Protein AF-A0A821JTP8-F1 (afdb_monomer)

Foldseek 3Di:
DDDPVRLVVLVVCLVPPDPPDDPVCSVVSNVVSVVVNVVVVCCVVDPDDDQDLPDDDDDDPPQDPVNVVNNVVSPVPHPDDDDDPPPVPPPDDDD

Organism: NCBI:txid392032

Sequence (95 aa):
MLSETEYYTALQNVYNIPSHIQVQHRHNYAKLLKKQIKEYEYNLKYDNFQPLPYIPYFVNKATTEPTLQQLIQAATSSSEFIMDTESINIYKRKN

Radius of gyration: 19.46 Å; Cα contacts (8 Å, |Δi|>4): 39; chains: 1; bounding box: 41×44×46 Å

Mean predicted aligned error: 14.44 Å

Solvent-accessible surface area (backbone atoms only — not comparable to full-atom values): 6174 Å² total; per-residue (Å²): 131,75,52,72,69,53,42,58,51,40,56,50,37,54,81,52,62,62,82,89,52,56,76,89,50,44,63,61,50,40,53,51,39,54,50,53,49,51,53,47,54,46,58,74,74,36,78,76,90,71,88,54,62,85,58,87,79,84,84,52,97,82,62,45,72,71,56,51,53,52,49,52,52,39,46,74,73,31,96,63,73,80,83,75,83,73,73,85,48,91,85,71,81,81,134

Structure (mmCIF, N/CA/C/O backbone):
data_AF-A0A821JTP8-F1
#
_entry.id   AF-A0A821JTP8-F1
#
loop_
_atom_site.group_PDB
_atom_site.id
_atom_site.type_symbol
_atom_site.label_atom_id
_atom_site.label_alt_id
_atom_site.label_comp_id
_atom_site.label_asym_id
_atom_site.label_entity_id
_atom_site.label_seq_id
_atom_site.pdbx_PDB_ins_code
_atom_site.Cartn_x
_atom_site.Cartn_y
_atom_site.Cartn_z
_atom_site.occupancy
_atom_site.B_iso_or_equiv
_atom_site.auth_seq_id
_atom_site.auth_comp_id
_atom_site.auth_asym_id
_atom_site.auth_atom_id
_atom_site.pdbx_PDB_model_num
ATOM 1 N N . MET A 1 1 ? 6.859 6.828 0.323 1.00 68.62 1 MET A N 1
ATOM 2 C CA . MET A 1 1 ? 6.034 7.035 -0.887 1.00 68.62 1 MET A CA 1
ATOM 3 C C . MET A 1 1 ? 6.863 7.787 -1.906 1.00 68.62 1 MET A C 1
ATOM 5 O O . MET A 1 1 ? 7.736 8.530 -1.480 1.00 68.62 1 MET A O 1
ATOM 9 N N . LEU A 1 2 ? 6.609 7.579 -3.201 1.00 78.50 2 LEU A N 1
ATOM 10 C CA . LEU A 1 2 ? 7.221 8.403 -4.247 1.00 78.50 2 LEU A CA 1
ATOM 11 C C . LEU A 1 2 ? 6.749 9.857 -4.103 1.00 78.50 2 LEU A C 1
ATOM 13 O O . LEU A 1 2 ? 5.588 10.102 -3.776 1.00 78.50 2 LEU A O 1
ATOM 17 N N . SER A 1 3 ? 7.639 10.801 -4.366 1.00 85.56 3 SER A N 1
ATOM 18 C CA . SER A 1 3 ? 7.305 12.173 -4.741 1.00 85.56 3 SER A CA 1
ATOM 19 C C . SER A 1 3 ? 6.800 12.227 -6.188 1.00 85.56 3 SER A C 1
ATOM 21 O O . SER A 1 3 ? 6.971 11.284 -6.962 1.00 85.56 3 SER A O 1
ATOM 23 N N . GLU A 1 4 ? 6.190 13.344 -6.577 1.00 83.00 4 GLU A N 1
ATOM 24 C CA . GLU A 1 4 ? 5.668 13.539 -7.935 1.00 83.00 4 GLU A CA 1
ATOM 25 C C . GLU A 1 4 ? 6.767 13.412 -9.011 1.00 83.00 4 GLU A C 1
ATOM 27 O O . GLU A 1 4 ? 6.597 12.714 -10.011 1.00 83.00 4 GLU A O 1
ATOM 32 N N . THR A 1 5 ? 7.950 13.984 -8.771 1.00 89.00 5 THR A N 1
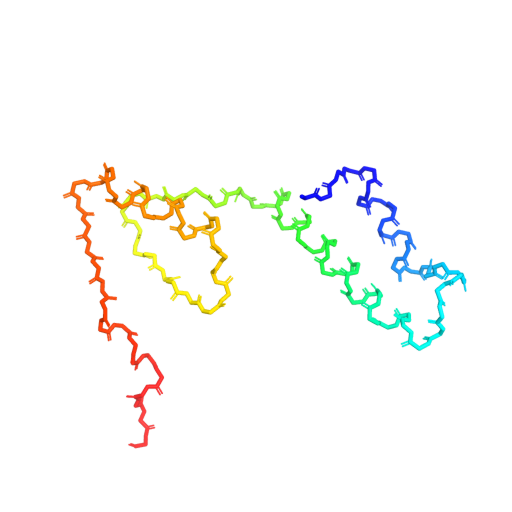ATOM 33 C CA . THR A 1 5 ? 9.107 13.857 -9.674 1.00 89.00 5 THR A CA 1
ATOM 34 C C . THR A 1 5 ? 9.585 12.406 -9.797 1.00 89.00 5 THR A C 1
ATOM 36 O O . THR A 1 5 ? 9.909 11.936 -10.893 1.00 89.00 5 THR A O 1
ATOM 39 N N . GLU A 1 6 ? 9.606 11.665 -8.685 1.00 86.19 6 GLU A N 1
ATOM 40 C CA . GLU A 1 6 ? 9.984 10.247 -8.675 1.00 86.19 6 GLU A CA 1
ATOM 41 C C . GLU A 1 6 ? 8.948 9.374 -9.395 1.00 86.19 6 GLU A C 1
ATOM 43 O O . GLU A 1 6 ? 9.325 8.411 -10.062 1.00 86.19 6 GLU A O 1
ATOM 48 N N . TYR A 1 7 ? 7.662 9.732 -9.335 1.00 88.88 7 TYR A N 1
ATOM 49 C CA . TYR A 1 7 ? 6.594 9.067 -10.079 1.00 88.88 7 TYR A CA 1
ATOM 50 C C . TYR A 1 7 ? 6.774 9.199 -11.596 1.00 88.88 7 TYR A C 1
ATOM 52 O O . TYR A 1 7 ? 6.790 8.186 -12.300 1.00 88.88 7 TYR A O 1
ATOM 60 N N . TYR A 1 8 ? 6.988 10.413 -12.110 1.00 88.00 8 TYR A N 1
ATOM 61 C CA . TYR A 1 8 ? 7.211 10.611 -13.548 1.00 88.00 8 TYR A CA 1
ATOM 62 C C . TYR A 1 8 ? 8.499 9.939 -14.035 1.00 88.00 8 TYR A C 1
ATOM 64 O O . TYR A 1 8 ? 8.531 9.358 -15.123 1.00 88.00 8 TYR A O 1
ATOM 72 N N . THR A 1 9 ? 9.539 9.937 -13.201 1.00 87.25 9 THR A N 1
ATOM 73 C CA . THR A 1 9 ? 10.789 9.220 -13.483 1.00 87.25 9 THR A CA 1
ATOM 74 C C . THR A 1 9 ? 10.563 7.705 -13.534 1.00 87.25 9 THR A C 1
ATOM 76 O O . THR A 1 9 ? 11.033 7.028 -14.450 1.00 87.25 9 THR A O 1
ATOM 79 N N . ALA A 1 10 ? 9.798 7.152 -12.588 1.00 85.69 10 ALA A N 1
ATOM 80 C CA . ALA A 1 10 ? 9.434 5.738 -12.575 1.00 85.69 10 ALA A CA 1
ATOM 81 C C . ALA A 1 10 ? 8.592 5.354 -13.801 1.00 85.69 10 ALA A C 1
ATOM 83 O O . ALA A 1 10 ? 8.870 4.327 -14.419 1.00 85.69 10 ALA A O 1
ATOM 84 N N . LEU A 1 11 ? 7.621 6.186 -14.196 1.00 86.50 11 LEU A N 1
ATOM 85 C CA . LEU A 1 11 ? 6.827 5.996 -15.415 1.00 86.50 11 LEU A CA 1
ATOM 86 C C . LEU A 1 11 ? 7.717 5.895 -16.654 1.00 86.50 11 LEU A C 1
ATOM 88 O O . LEU A 1 11 ? 7.592 4.936 -17.414 1.00 86.50 11 LEU A O 1
ATOM 92 N N . GLN A 1 12 ? 8.649 6.835 -16.838 1.00 87.31 12 GLN A N 1
ATOM 93 C CA . GLN A 1 12 ? 9.591 6.793 -17.960 1.00 87.31 12 GLN A CA 1
ATOM 94 C C . GLN A 1 12 ? 10.439 5.513 -17.943 1.00 87.31 12 GLN A C 1
ATOM 96 O O . GLN A 1 12 ? 10.563 4.839 -18.967 1.00 87.31 12 GLN A O 1
ATOM 101 N N . ASN A 1 13 ? 10.955 5.130 -16.774 1.00 86.88 13 ASN A N 1
ATOM 102 C CA . ASN A 1 13 ? 11.826 3.964 -16.618 1.00 86.88 13 ASN A CA 1
ATOM 103 C C . ASN A 1 13 ? 11.097 2.615 -16.759 1.00 86.88 13 ASN A C 1
ATOM 105 O O . ASN A 1 13 ? 11.736 1.608 -17.063 1.00 86.88 13 ASN A O 1
ATOM 109 N N . VAL A 1 14 ? 9.773 2.558 -16.560 1.00 85.38 14 VAL A N 1
ATOM 110 C CA . VAL A 1 14 ? 8.985 1.336 -16.814 1.00 85.38 14 VAL A CA 1
ATOM 111 C C . VAL A 1 14 ? 8.912 1.014 -18.299 1.00 85.38 14 VAL A C 1
ATOM 113 O O . VAL A 1 14 ? 8.987 -0.160 -18.665 1.00 85.38 14 VAL A O 1
ATOM 116 N N . TYR A 1 15 ? 8.758 2.035 -19.142 1.00 76.25 15 TYR A N 1
ATOM 117 C CA . TYR A 1 15 ? 8.708 1.861 -20.593 1.00 76.25 15 TYR A CA 1
ATOM 118 C C . TYR A 1 15 ? 10.110 1.797 -21.206 1.00 76.25 15 TYR A C 1
ATOM 120 O O . TYR A 1 15 ? 10.314 1.061 -22.167 1.00 76.25 15 TYR A O 1
ATOM 128 N N . ASN A 1 16 ? 11.084 2.483 -20.598 1.00 83.81 16 ASN A N 1
ATOM 129 C CA . ASN A 1 16 ? 12.474 2.534 -21.040 1.00 83.81 16 ASN A CA 1
ATOM 130 C C . ASN A 1 16 ? 13.425 2.179 -19.891 1.00 83.81 16 ASN A C 1
ATOM 132 O O . ASN A 1 16 ? 14.030 3.053 -19.272 1.00 83.81 16 ASN A O 1
ATOM 136 N N . ILE A 1 17 ? 13.561 0.881 -19.601 1.00 78.94 17 ILE A N 1
ATOM 137 C CA . ILE A 1 17 ? 14.437 0.411 -18.520 1.00 78.94 17 ILE A CA 1
ATOM 138 C C . ILE A 1 17 ? 15.882 0.837 -18.815 1.00 78.94 17 ILE A C 1
ATOM 140 O O . ILE A 1 17 ? 16.401 0.492 -19.884 1.00 78.94 17 ILE A O 1
ATOM 144 N N . PRO A 1 18 ? 16.561 1.519 -17.876 1.00 80.75 18 PRO A N 1
ATOM 145 C CA . PRO A 1 18 ? 17.925 1.973 -18.084 1.00 80.75 18 PRO A CA 1
ATOM 146 C C . PRO A 1 18 ? 18.880 0.848 -18.501 1.00 80.75 18 PRO A C 1
ATOM 148 O O . PRO A 1 18 ? 18.898 -0.243 -17.923 1.00 80.75 18 PRO A O 1
ATOM 151 N N . SER A 1 19 ? 19.717 1.125 -19.501 1.00 78.31 19 SER A N 1
ATOM 152 C CA . SER A 1 19 ? 20.612 0.138 -20.120 1.00 78.31 19 SER A CA 1
ATOM 153 C C . SER A 1 19 ? 21.665 -0.430 -19.165 1.00 78.31 19 SER A C 1
ATOM 155 O O . SER A 1 19 ? 22.081 -1.575 -19.349 1.00 78.31 19 SER A O 1
ATOM 157 N N . HIS A 1 20 ? 22.036 0.328 -18.127 1.00 81.69 20 HIS A N 1
ATOM 158 C CA . HIS A 1 20 ? 22.982 -0.076 -17.083 1.00 81.69 20 HIS A CA 1
ATOM 159 C C . HIS A 1 20 ? 22.466 -1.223 -16.198 1.00 81.69 20 HIS A C 1
ATOM 161 O O . HIS A 1 20 ? 23.250 -1.867 -15.503 1.00 81.69 20 HIS A O 1
ATOM 167 N N . ILE A 1 21 ? 21.161 -1.515 -16.225 1.00 79.69 21 ILE A N 1
ATOM 168 C CA . ILE A 1 21 ? 20.591 -2.659 -15.516 1.00 79.69 21 ILE A CA 1
ATOM 169 C C . ILE A 1 21 ? 20.858 -3.926 -16.328 1.00 79.69 21 ILE A C 1
ATOM 171 O O . ILE A 1 21 ? 20.443 -4.048 -17.489 1.00 79.69 21 ILE A O 1
ATOM 175 N N . GLN A 1 22 ? 21.516 -4.895 -15.687 1.00 82.88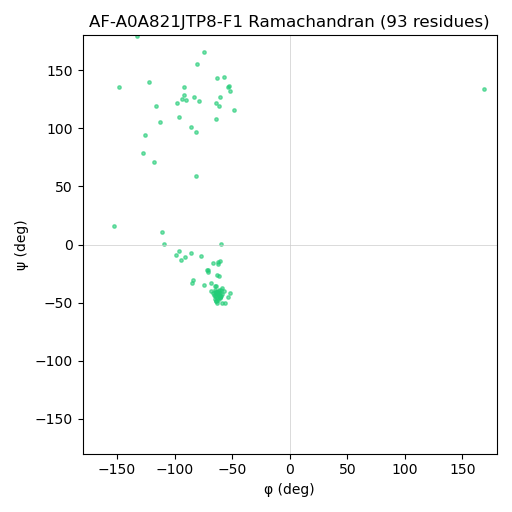 22 GLN A N 1
ATOM 176 C CA . GLN A 1 22 ? 21.789 -6.208 -16.269 1.00 82.88 22 GLN A CA 1
ATOM 177 C C . GLN A 1 22 ? 20.499 -6.854 -16.785 1.00 82.88 22 GLN A C 1
ATOM 179 O O . GLN A 1 22 ? 19.476 -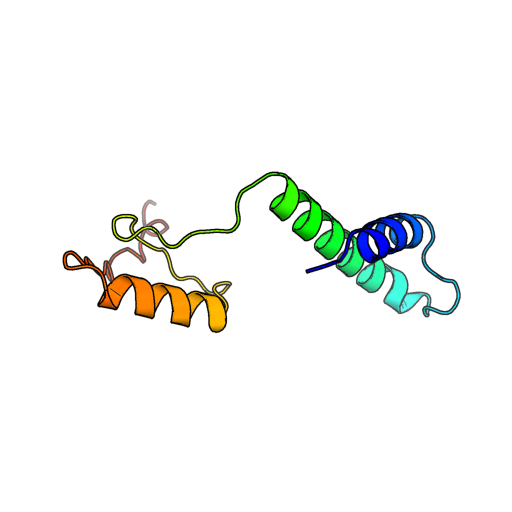6.853 -16.097 1.00 82.88 22 GLN A O 1
ATOM 184 N N . VAL A 1 23 ? 20.562 -7.451 -17.978 1.00 74.31 23 VAL A N 1
ATOM 185 C CA . VAL A 1 23 ? 19.397 -7.989 -18.705 1.00 74.31 23 VAL A CA 1
ATOM 186 C C . VAL A 1 23 ? 18.559 -8.937 -17.840 1.00 74.31 23 VAL A C 1
ATOM 188 O O . VAL A 1 23 ? 17.337 -8.812 -17.804 1.00 74.31 23 VAL A O 1
ATOM 191 N N . GLN A 1 24 ? 19.215 -9.799 -17.059 1.00 77.12 24 GLN A N 1
ATOM 192 C CA . GLN A 1 24 ? 18.577 -10.752 -16.142 1.00 77.12 24 GLN A CA 1
ATOM 193 C C . GLN A 1 24 ? 17.733 -10.104 -15.028 1.00 77.12 24 GLN A C 1
ATOM 195 O O . GLN A 1 24 ? 16.768 -10.696 -14.553 1.00 77.12 24 GLN A O 1
ATOM 200 N N . HIS A 1 25 ? 18.050 -8.871 -14.623 1.00 80.19 25 HIS A N 1
ATOM 201 C CA . HIS A 1 25 ? 17.353 -8.164 -13.545 1.00 80.19 25 HIS A CA 1
ATOM 202 C C . HIS A 1 25 ? 16.297 -7.174 -14.049 1.00 80.19 25 HIS A C 1
ATOM 204 O O . HIS A 1 25 ? 15.496 -6.682 -13.253 1.00 80.19 25 HIS A O 1
ATOM 210 N N . ARG A 1 26 ? 16.233 -6.916 -15.363 1.00 81.94 26 ARG A N 1
ATOM 211 C CA . ARG A 1 26 ? 15.302 -5.939 -15.954 1.00 81.94 26 ARG A CA 1
ATOM 212 C C . ARG A 1 26 ? 13.841 -6.273 -15.672 1.00 81.94 26 ARG A C 1
ATOM 214 O O . ARG A 1 26 ? 13.066 -5.379 -15.353 1.00 81.94 26 ARG A O 1
ATOM 221 N N . HIS A 1 27 ? 13.468 -7.553 -15.719 1.00 81.75 27 HIS A N 1
ATOM 222 C CA . HIS A 1 27 ? 12.097 -7.973 -15.420 1.00 81.75 27 HIS A CA 1
ATOM 223 C C . HIS A 1 27 ? 11.701 -7.668 -13.967 1.00 81.75 27 HIS A C 1
ATOM 225 O O . HIS A 1 27 ? 10.641 -7.092 -13.715 1.00 81.75 27 HIS A O 1
ATOM 231 N N . ASN A 1 28 ? 12.574 -8.003 -13.012 1.00 85.25 28 ASN A N 1
ATOM 232 C CA . ASN A 1 28 ? 12.337 -7.746 -11.590 1.00 85.25 28 ASN A CA 1
ATOM 233 C C . ASN A 1 28 ? 12.276 -6.246 -11.297 1.00 85.25 28 ASN A C 1
ATOM 235 O O . ASN A 1 28 ? 11.396 -5.799 -10.563 1.00 85.25 28 ASN A O 1
ATOM 239 N N . TYR A 1 29 ? 13.157 -5.470 -11.926 1.00 83.31 29 TYR A N 1
ATOM 240 C CA . TYR A 1 29 ? 13.163 -4.018 -11.816 1.00 83.31 29 TYR A CA 1
ATOM 241 C C . TYR A 1 29 ? 11.870 -3.395 -12.360 1.00 83.31 29 TYR A C 1
ATOM 243 O O . TYR A 1 29 ? 11.215 -2.625 -11.663 1.00 83.31 29 TYR A O 1
ATOM 251 N N . ALA A 1 30 ? 11.425 -3.803 -13.552 1.00 85.19 30 ALA A N 1
ATOM 252 C CA . ALA A 1 30 ? 10.166 -3.332 -14.128 1.00 85.19 30 ALA A CA 1
ATOM 253 C C . ALA A 1 30 ? 8.954 -3.693 -13.259 1.00 85.19 30 ALA A C 1
ATOM 255 O O . ALA A 1 30 ? 8.034 -2.890 -13.106 1.00 85.19 30 ALA A O 1
ATOM 256 N N . LYS A 1 31 ? 8.942 -4.896 -12.671 1.00 88.12 31 LYS A N 1
ATOM 257 C CA . LYS A 1 31 ? 7.889 -5.326 -11.742 1.00 88.12 31 LYS A CA 1
ATOM 258 C C . LYS A 1 31 ? 7.853 -4.445 -10.492 1.00 88.12 31 LYS A C 1
ATOM 260 O O . LYS A 1 31 ? 6.769 -4.069 -10.051 1.00 88.12 31 LYS A O 1
ATOM 265 N N . LEU A 1 32 ? 9.021 -4.108 -9.947 1.00 86.88 32 LEU A N 1
ATOM 266 C CA . LEU A 1 32 ? 9.148 -3.236 -8.783 1.00 86.88 32 LEU A CA 1
ATOM 267 C C . LEU A 1 32 ? 8.663 -1.816 -9.095 1.00 86.88 32 LEU A C 1
ATOM 269 O O . LEU A 1 32 ? 7.830 -1.295 -8.360 1.00 86.88 32 LEU A O 1
ATOM 273 N N . LEU A 1 33 ? 9.080 -1.241 -10.225 1.00 88.06 33 LEU A N 1
ATOM 274 C CA . LEU A 1 33 ? 8.611 0.077 -10.656 1.00 88.06 33 LEU A CA 1
ATOM 275 C C . LEU A 1 33 ? 7.091 0.109 -10.880 1.00 88.06 33 LEU A C 1
ATOM 277 O O . LEU A 1 33 ? 6.412 1.002 -10.385 1.00 88.06 33 LEU A O 1
ATOM 281 N N . LYS A 1 34 ? 6.523 -0.900 -11.558 1.00 89.81 34 LYS A N 1
ATOM 282 C CA . LYS A 1 34 ? 5.064 -1.014 -11.748 1.00 89.81 34 LYS A CA 1
ATOM 283 C C . LYS A 1 34 ? 4.308 -1.080 -10.423 1.00 89.81 34 LYS A C 1
ATOM 285 O O . LYS A 1 34 ? 3.212 -0.536 -10.324 1.00 89.81 34 LYS A O 1
ATOM 290 N N . LYS A 1 35 ? 4.870 -1.754 -9.415 1.00 89.00 35 LYS A N 1
ATOM 291 C CA . LYS A 1 35 ? 4.296 -1.793 -8.066 1.00 89.00 35 LYS A CA 1
ATOM 292 C C . LYS A 1 35 ? 4.302 -0.397 -7.435 1.00 89.00 35 LYS A C 1
ATOM 294 O O . LYS A 1 35 ? 3.259 0.036 -6.964 1.00 89.00 35 LYS A O 1
ATOM 299 N N . GLN A 1 36 ? 5.430 0.310 -7.480 1.00 86.00 36 GLN A N 1
ATOM 300 C CA . GLN A 1 36 ? 5.558 1.650 -6.895 1.00 86.00 36 GLN A CA 1
ATOM 301 C C . GLN A 1 36 ? 4.635 2.680 -7.564 1.00 86.00 36 GLN A C 1
ATOM 303 O O . GLN A 1 36 ? 4.011 3.478 -6.870 1.00 86.00 36 GLN A O 1
ATOM 308 N N . ILE A 1 37 ? 4.502 2.627 -8.894 1.00 88.94 37 ILE A N 1
ATOM 309 C CA . ILE A 1 37 ? 3.554 3.458 -9.656 1.00 88.94 37 ILE A CA 1
ATOM 310 C C . ILE A 1 37 ? 2.124 3.201 -9.176 1.00 88.94 37 ILE A C 1
ATOM 312 O O . ILE A 1 37 ? 1.432 4.144 -8.811 1.00 88.94 37 ILE A O 1
ATOM 316 N N . LYS A 1 38 ? 1.705 1.929 -9.093 1.00 89.06 38 LYS A N 1
ATOM 317 C CA . LYS A 1 38 ? 0.363 1.570 -8.608 1.00 89.06 38 LYS A CA 1
ATOM 318 C C . LYS A 1 38 ? 0.105 2.032 -7.179 1.00 89.06 38 LYS A C 1
ATOM 320 O O . LYS A 1 38 ? -0.990 2.489 -6.886 1.00 89.06 38 LYS A O 1
ATOM 325 N N . GLU A 1 39 ? 1.082 1.895 -6.287 1.00 84.56 39 GLU A N 1
ATOM 326 C CA . GLU A 1 39 ? 0.959 2.378 -4.907 1.00 84.56 39 GLU A CA 1
ATOM 327 C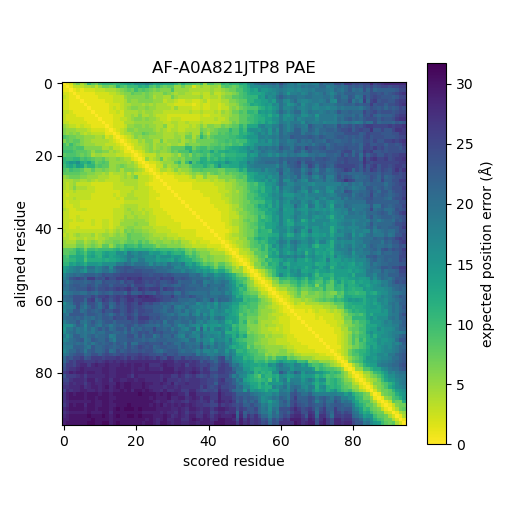 C . GLU A 1 39 ? 0.783 3.901 -4.871 1.00 84.56 39 GLU A C 1
ATOM 329 O O . GLU A 1 39 ? -0.065 4.399 -4.137 1.00 84.56 39 GLU A O 1
ATOM 334 N N . TYR A 1 40 ? 1.533 4.648 -5.685 1.00 87.75 40 TYR A N 1
ATOM 335 C CA . TYR A 1 40 ? 1.381 6.099 -5.787 1.00 87.75 40 TYR A CA 1
ATOM 336 C C . TYR A 1 40 ? 0.003 6.501 -6.336 1.00 87.75 40 TYR A C 1
ATOM 338 O O . TYR A 1 40 ? -0.685 7.303 -5.711 1.00 87.75 40 TYR A O 1
ATOM 346 N N . GLU A 1 41 ? -0.446 5.888 -7.437 1.00 86.50 41 GLU A N 1
ATOM 347 C CA . GLU A 1 41 ? -1.789 6.102 -8.003 1.00 86.50 41 GLU A CA 1
ATOM 348 C C . GLU A 1 41 ? -2.897 5.801 -6.985 1.00 86.50 41 GLU A C 1
ATOM 350 O O . GLU A 1 41 ? -3.887 6.527 -6.899 1.00 86.50 41 GLU A O 1
ATOM 355 N N . TYR A 1 42 ? -2.728 4.740 -6.192 1.00 86.06 42 TYR A N 1
ATOM 356 C CA . TYR A 1 42 ? -3.686 4.368 -5.157 1.00 86.06 42 TYR A CA 1
ATOM 357 C C . TYR A 1 42 ? -3.783 5.444 -4.074 1.00 86.06 42 TYR A C 1
ATOM 359 O O . TYR A 1 42 ? -4.884 5.832 -3.705 1.00 86.06 42 TYR A O 1
ATOM 367 N N . ASN A 1 43 ? -2.648 5.975 -3.622 1.00 81.44 43 ASN A N 1
ATOM 368 C CA . ASN A 1 43 ? -2.626 7.024 -2.604 1.00 81.44 43 ASN A CA 1
ATOM 369 C C . ASN A 1 43 ? -3.125 8.389 -3.114 1.00 81.44 43 ASN A C 1
ATOM 371 O O . ASN A 1 43 ? -3.544 9.213 -2.312 1.00 81.44 43 ASN A O 1
ATOM 375 N N . LEU A 1 44 ? -3.075 8.654 -4.426 1.00 83.62 44 LEU A N 1
ATOM 376 C CA . LEU A 1 44 ? -3.717 9.840 -5.008 1.00 83.62 44 LEU A CA 1
ATOM 377 C C . LEU A 1 44 ? -5.239 9.691 -5.087 1.00 83.62 44 LEU A C 1
ATOM 379 O O . LEU A 1 44 ? -5.967 10.674 -4.988 1.00 83.62 44 LEU A O 1
ATOM 383 N N . LYS A 1 45 ? -5.716 8.469 -5.342 1.00 84.00 45 LYS A N 1
ATOM 384 C CA . LYS A 1 45 ? -7.134 8.189 -5.579 1.00 84.00 45 LYS A CA 1
ATOM 385 C C . LYS A 1 45 ? -7.926 7.975 -4.291 1.00 84.00 45 LYS A C 1
ATOM 387 O O . LYS A 1 45 ? -9.119 8.268 -4.262 1.00 84.00 45 LYS A O 1
ATOM 392 N N . TYR A 1 46 ? -7.292 7.402 -3.279 1.00 77.38 46 TYR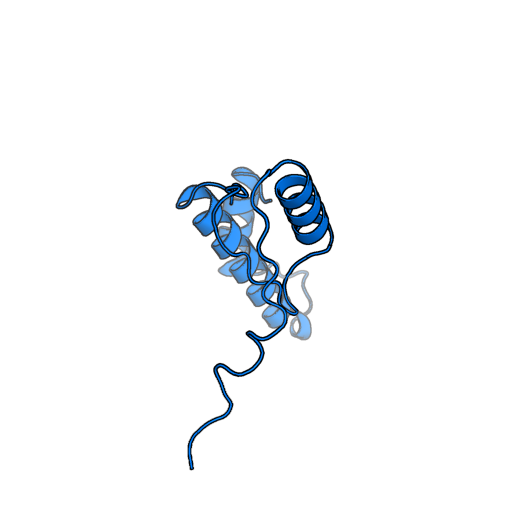 A N 1
ATOM 393 C CA . TYR A 1 46 ? -7.926 7.043 -2.021 1.00 77.38 46 TYR A CA 1
ATOM 394 C C . TYR A 1 46 ? -7.207 7.741 -0.881 1.00 77.38 46 TYR A C 1
ATOM 396 O O . TYR A 1 46 ? -5.977 7.795 -0.864 1.00 77.38 46 TYR A O 1
ATOM 404 N N . ASP A 1 47 ? -7.977 8.221 0.089 1.00 74.38 47 ASP A N 1
ATOM 405 C CA . ASP A 1 47 ? -7.406 8.754 1.314 1.00 74.38 47 ASP A CA 1
ATOM 406 C C . ASP A 1 47 ? -6.534 7.695 1.994 1.00 74.38 47 ASP A C 1
ATOM 408 O O . ASP A 1 47 ? -6.844 6.496 1.993 1.00 74.38 47 ASP A O 1
ATOM 412 N N . ASN A 1 48 ? -5.437 8.154 2.599 1.00 68.62 48 ASN A N 1
ATOM 413 C CA . ASN A 1 48 ? -4.621 7.304 3.452 1.00 68.62 48 ASN A CA 1
ATOM 414 C C . ASN A 1 48 ? -5.520 6.640 4.491 1.00 68.62 48 ASN A C 1
ATOM 416 O O . ASN A 1 48 ? -6.309 7.324 5.147 1.00 68.62 48 ASN A O 1
ATOM 420 N N . PHE A 1 49 ? -5.361 5.326 4.659 1.00 64.94 49 PHE A N 1
ATOM 421 C CA . PHE A 1 49 ? -6.096 4.567 5.660 1.00 64.94 49 PHE A CA 1
ATOM 422 C C . PHE A 1 49 ? -6.031 5.280 7.016 1.00 64.94 49 PHE A C 1
ATOM 424 O O . PHE A 1 49 ? -4.955 5.436 7.594 1.00 64.94 49 PHE A O 1
ATOM 431 N N . GLN A 1 50 ? -7.190 5.720 7.500 1.00 61.62 50 GLN A N 1
ATOM 432 C CA . GLN A 1 50 ? -7.350 6.224 8.853 1.00 61.62 50 GLN A CA 1
ATOM 433 C C . GLN A 1 50 ? -7.909 5.079 9.696 1.00 61.62 50 GLN A C 1
ATOM 435 O O . GLN A 1 50 ? -8.972 4.551 9.349 1.00 61.62 50 GLN A O 1
ATOM 440 N N . PRO A 1 51 ? -7.231 4.662 10.776 1.00 57.19 51 PRO A N 1
ATOM 441 C CA . PRO A 1 51 ? -7.806 3.689 11.687 1.00 57.19 51 PRO A CA 1
ATOM 442 C C . PRO A 1 51 ? -9.048 4.312 12.347 1.00 57.19 51 PRO A C 1
ATOM 444 O O . PRO A 1 51 ? -8.941 5.227 13.161 1.00 57.19 51 PRO A O 1
ATOM 447 N N . LEU A 1 52 ? -10.238 3.845 11.957 1.00 60.19 52 LEU A N 1
ATOM 448 C CA . LEU A 1 52 ? -11.511 4.271 12.535 1.00 60.19 52 LEU A CA 1
ATOM 449 C C . LEU A 1 52 ? -11.891 3.383 13.733 1.00 60.19 52 LEU A C 1
ATOM 451 O O . LEU A 1 52 ? -12.022 2.171 13.563 1.00 60.19 52 LEU A O 1
ATOM 455 N N . PRO A 1 53 ? -12.145 3.953 14.926 1.00 54.59 53 PRO A N 1
ATOM 456 C CA . PRO A 1 53 ? -12.257 3.204 16.187 1.00 54.59 53 PRO A CA 1
ATOM 457 C C . PRO A 1 53 ? -13.374 2.146 16.240 1.00 54.59 53 PRO A C 1
ATOM 459 O O . PRO A 1 53 ? -13.345 1.297 17.123 1.00 54.59 53 PRO A O 1
ATOM 462 N N . TYR A 1 54 ? -14.322 2.163 15.299 1.00 56.31 54 TYR A N 1
ATOM 463 C CA . TYR A 1 54 ? -15.495 1.275 15.265 1.00 56.31 54 TYR A CA 1
ATOM 464 C C . TYR A 1 54 ? -15.448 0.220 14.148 1.00 56.31 54 TYR A C 1
ATOM 466 O O . TYR A 1 54 ? -16.403 -0.538 13.980 1.00 56.31 54 TYR A O 1
ATOM 474 N N . ILE A 1 55 ? -14.389 0.193 13.331 1.00 56.19 55 ILE A N 1
ATOM 475 C CA . ILE A 1 55 ? -14.280 -0.765 12.226 1.00 56.19 55 ILE A CA 1
ATOM 476 C C . ILE A 1 55 ? -13.504 -1.996 12.708 1.00 56.19 55 ILE A C 1
ATOM 478 O O . ILE A 1 55 ? -12.373 -1.847 13.169 1.00 56.19 55 ILE A O 1
ATOM 482 N N . PRO A 1 56 ? -14.054 -3.218 12.577 1.00 59.41 56 PRO A N 1
ATOM 483 C CA . PRO A 1 56 ? -13.296 -4.431 12.850 1.00 59.41 56 PRO A CA 1
ATOM 484 C C . PRO A 1 56 ? -12.103 -4.524 11.891 1.00 59.41 56 PRO A C 1
ATOM 486 O O . PRO A 1 56 ? -12.259 -4.561 10.667 1.00 59.41 56 PRO A O 1
ATOM 489 N N . TYR A 1 57 ? -10.896 -4.538 12.454 1.00 61.16 57 TYR A N 1
ATOM 490 C CA . TYR A 1 57 ? -9.654 -4.591 11.691 1.00 61.16 57 TYR A CA 1
ATOM 491 C C . TYR A 1 57 ? -9.200 -6.032 11.481 1.00 61.16 57 TYR A C 1
ATOM 493 O O . TYR A 1 57 ? -9.036 -6.792 12.433 1.00 61.16 57 TYR A O 1
ATOM 501 N N . PHE A 1 58 ? -8.912 -6.391 10.231 1.00 61.47 58 PHE A N 1
ATOM 502 C CA . PHE A 1 58 ? -8.358 -7.699 9.893 1.00 61.47 58 PHE A CA 1
ATOM 503 C C . PHE A 1 58 ? -6.834 -7.620 9.785 1.00 61.47 58 PHE A C 1
ATOM 505 O O . PHE A 1 58 ? -6.293 -7.049 8.836 1.00 61.47 58 PHE A O 1
ATOM 512 N N . VAL A 1 59 ? -6.134 -8.225 10.746 1.00 66.19 59 VAL A N 1
ATOM 513 C CA . VAL A 1 59 ? -4.677 -8.408 10.685 1.00 66.19 59 VAL A CA 1
ATOM 514 C C . VAL A 1 59 ? -4.371 -9.654 9.853 1.00 66.19 59 VAL A C 1
ATOM 516 O O . VAL A 1 59 ? -4.896 -10.735 10.116 1.00 66.19 59 VAL A O 1
ATOM 519 N N . ASN A 1 60 ? -3.524 -9.522 8.832 1.00 69.94 60 ASN A N 1
ATOM 520 C CA . ASN A 1 60 ? -3.093 -10.639 7.992 1.00 69.94 60 ASN A CA 1
ATOM 521 C C . ASN A 1 60 ? -1.565 -10.638 7.807 1.00 69.94 60 ASN A C 1
ATOM 523 O O . ASN A 1 60 ? -0.862 -9.762 8.301 1.00 69.94 60 ASN A O 1
ATOM 527 N N . LYS A 1 61 ? -1.028 -11.622 7.072 1.00 64.50 61 LYS A N 1
ATOM 528 C CA . LYS A 1 61 ? 0.428 -11.756 6.852 1.00 64.50 61 LYS A CA 1
ATOM 529 C C . LYS A 1 61 ? 1.078 -10.578 6.108 1.00 64.50 61 LYS A C 1
ATOM 531 O O . LYS A 1 61 ? 2.299 -10.486 6.100 1.00 64.50 61 LYS A O 1
ATOM 536 N N . ALA A 1 62 ? 0.294 -9.736 5.439 1.00 66.75 62 ALA A N 1
ATOM 537 C CA . ALA A 1 62 ? 0.764 -8.551 4.728 1.00 66.75 62 ALA A CA 1
ATOM 538 C C . ALA A 1 62 ? 0.645 -7.265 5.566 1.00 66.75 62 ALA A C 1
ATOM 540 O O . ALA A 1 62 ? 1.107 -6.214 5.119 1.00 66.75 62 ALA A O 1
ATOM 541 N N . THR A 1 63 ? 0.052 -7.324 6.764 1.00 72.25 63 THR A N 1
ATOM 542 C CA . THR A 1 63 ? 0.027 -6.193 7.694 1.00 72.25 63 THR A CA 1
ATOM 543 C C . THR A 1 63 ? 1.454 -5.876 8.134 1.00 72.25 63 THR A C 1
ATOM 545 O O . THR A 1 63 ? 2.163 -6.735 8.652 1.00 72.25 63 THR A O 1
ATOM 548 N N . THR A 1 64 ? 1.894 -4.643 7.893 1.00 78.12 64 THR A N 1
ATOM 549 C CA . THR A 1 64 ? 3.246 -4.206 8.260 1.00 78.12 64 THR A CA 1
ATOM 550 C C . THR A 1 64 ? 3.332 -3.846 9.744 1.00 78.12 64 THR A C 1
ATOM 552 O O . THR A 1 64 ? 2.330 -3.452 10.339 1.00 78.12 64 THR A O 1
ATOM 555 N N . GLU A 1 65 ? 4.531 -3.931 10.326 1.00 75.44 65 GLU A N 1
ATOM 556 C CA . GLU A 1 65 ? 4.782 -3.568 11.731 1.00 75.44 65 GLU A CA 1
ATOM 557 C C . GLU A 1 65 ? 4.297 -2.142 12.083 1.00 75.44 65 GLU A C 1
ATOM 559 O O . GLU A 1 65 ? 3.585 -1.992 13.077 1.00 75.44 65 GLU A O 1
ATOM 564 N N . PRO A 1 66 ? 4.546 -1.095 11.261 1.00 77.31 66 PRO A N 1
ATOM 565 C CA . PRO A 1 66 ? 4.013 0.242 11.539 1.00 77.31 66 PRO A CA 1
ATOM 566 C C . PRO A 1 66 ? 2.480 0.294 11.551 1.00 77.31 66 PRO A C 1
ATOM 568 O O . PRO A 1 66 ? 1.886 0.955 12.400 1.00 77.31 66 PRO A O 1
ATOM 571 N N . THR A 1 67 ? 1.825 -0.421 10.629 1.00 75.81 67 THR A N 1
ATOM 572 C CA . THR A 1 67 ? 0.357 -0.508 10.581 1.00 75.81 67 THR A CA 1
ATOM 573 C C . THR A 1 67 ? -0.189 -1.194 11.828 1.00 75.81 67 THR A C 1
ATOM 575 O O . THR A 1 67 ? -1.181 -0.743 12.391 1.00 75.81 67 THR A O 1
ATOM 578 N N . LEU A 1 68 ? 0.472 -2.260 12.287 1.00 78.88 68 LEU A N 1
ATOM 579 C CA . LEU A 1 68 ? 0.079 -2.978 13.494 1.00 78.88 68 LEU A CA 1
ATOM 580 C C . LEU A 1 68 ? 0.135 -2.070 14.730 1.00 78.88 68 LEU A C 1
ATOM 582 O O . LEU A 1 68 ? -0.817 -2.039 15.506 1.00 78.88 68 LEU A O 1
ATOM 586 N N . GLN A 1 69 ? 1.199 -1.280 14.881 1.00 78.06 69 GLN A N 1
ATOM 587 C CA . GLN A 1 69 ? 1.343 -0.341 15.998 1.00 78.06 69 GLN A CA 1
ATOM 588 C C . GLN A 1 69 ? 0.246 0.734 16.006 1.00 78.06 69 GLN A C 1
ATOM 590 O O . GLN A 1 69 ? -0.324 1.018 17.059 1.00 78.06 69 GLN A O 1
ATOM 595 N N . GLN A 1 70 ? -0.109 1.282 14.840 1.00 78.19 70 GLN A N 1
ATOM 596 C CA . GLN A 1 70 ? -1.201 2.257 14.718 1.00 78.19 70 GLN A CA 1
ATOM 5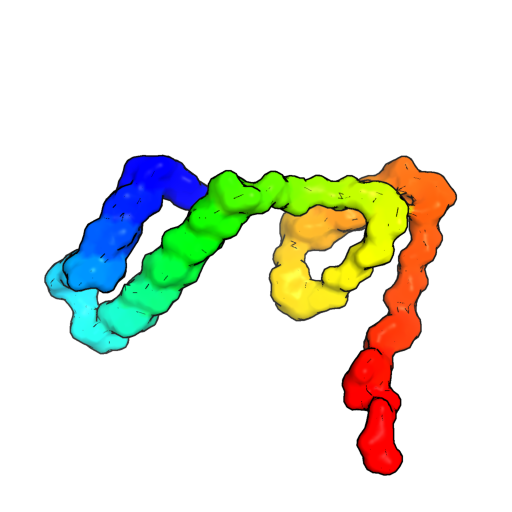97 C C . GLN A 1 70 ? -2.567 1.652 15.066 1.00 78.19 70 GLN A C 1
ATOM 599 O O . GLN A 1 70 ? -3.378 2.301 15.725 1.00 78.19 70 GLN A O 1
ATOM 604 N N . LEU A 1 71 ? -2.813 0.401 14.664 1.00 74.19 71 LEU A N 1
ATOM 605 C CA . LEU A 1 71 ? -4.041 -0.321 15.005 1.00 74.19 71 LEU A CA 1
ATOM 606 C C . LEU A 1 71 ? -4.145 -0.585 16.508 1.00 74.19 71 LEU A C 1
ATOM 608 O O . LEU A 1 71 ? -5.205 -0.369 17.088 1.00 74.19 71 LEU A O 1
ATOM 612 N N . ILE A 1 72 ? -3.048 -1.003 17.146 1.00 75.56 72 ILE A N 1
ATOM 613 C CA . ILE A 1 72 ? -2.990 -1.193 18.602 1.00 75.56 72 ILE A CA 1
ATOM 614 C C . ILE A 1 72 ? -3.281 0.132 19.310 1.00 75.56 72 ILE A C 1
ATOM 616 O O . ILE A 1 72 ? -4.103 0.172 20.220 1.00 75.56 72 ILE A O 1
ATOM 620 N N . GLN A 1 73 ? -2.670 1.228 18.858 1.00 78.12 73 GLN A N 1
ATOM 621 C CA . GLN A 1 73 ? -2.900 2.549 19.433 1.00 78.12 73 GLN A CA 1
ATOM 622 C C . GLN A 1 73 ? -4.372 2.978 19.314 1.00 78.12 73 GLN A C 1
ATOM 624 O O . GLN A 1 73 ? -4.957 3.419 20.303 1.00 78.12 73 GLN A O 1
ATOM 629 N N . ALA A 1 74 ? -4.988 2.795 18.142 1.00 72.75 74 ALA A N 1
ATOM 630 C CA . ALA A 1 74 ? -6.402 3.095 17.916 1.00 72.75 74 ALA A CA 1
ATOM 631 C C . ALA A 1 74 ? -7.345 2.196 18.738 1.00 72.75 74 ALA A C 1
ATOM 633 O O . ALA A 1 74 ? -8.380 2.655 19.214 1.00 72.75 74 ALA A O 1
ATOM 634 N N . ALA A 1 75 ? -6.983 0.927 18.940 1.00 68.50 75 ALA A N 1
ATOM 635 C CA . ALA A 1 75 ? -7.728 0.011 19.798 1.00 68.50 75 ALA A CA 1
ATOM 636 C C . ALA A 1 75 ? -7.664 0.435 21.273 1.00 68.50 75 ALA A C 1
ATOM 638 O O . ALA A 1 75 ? -8.679 0.420 21.957 1.00 68.50 75 ALA A O 1
ATOM 639 N N . THR A 1 76 ? -6.492 0.862 21.757 1.00 70.88 76 THR A N 1
ATOM 640 C CA . THR A 1 76 ? -6.319 1.305 23.153 1.00 70.88 76 THR A CA 1
ATOM 641 C C . THR A 1 76 ? -6.986 2.642 23.471 1.00 70.88 76 THR A C 1
ATOM 643 O O . THR A 1 76 ? -7.246 2.922 24.638 1.00 70.88 76 THR A O 1
ATOM 646 N N . SER A 1 77 ? -7.254 3.475 22.461 1.00 69.94 77 SER A N 1
ATOM 647 C CA . SER A 1 77 ? -7.951 4.755 22.630 1.00 69.94 77 SER A CA 1
ATOM 648 C C . SER A 1 77 ? -9.472 4.654 22.468 1.00 69.94 77 SER A C 1
ATOM 650 O O . SER A 1 77 ? -10.172 5.610 22.803 1.00 69.94 77 SER A O 1
ATOM 652 N N . SER A 1 78 ? -9.993 3.519 21.990 1.00 62.78 78 SER A N 1
ATOM 653 C CA . SER A 1 78 ? -11.430 3.253 21.871 1.00 62.78 78 SER A CA 1
ATOM 654 C C . SER A 1 78 ? -11.970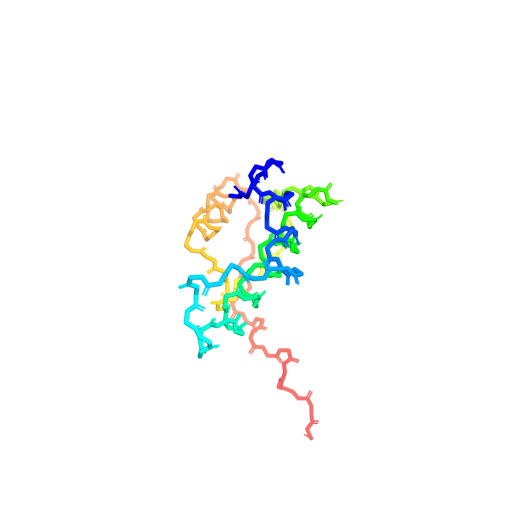 2.569 23.130 1.00 62.78 78 SER A C 1
ATOM 656 O O . SER A 1 78 ? -11.371 1.625 23.640 1.00 62.78 78 SER A O 1
ATOM 658 N N . SER A 1 79 ? -13.129 3.009 23.629 1.00 58.38 79 SER A N 1
ATOM 659 C CA . SER A 1 79 ? -13.834 2.361 24.749 1.00 58.38 79 SER A CA 1
ATOM 660 C C . SER A 1 79 ? -14.585 1.086 24.346 1.00 58.38 79 SER A C 1
ATOM 662 O O . SER A 1 79 ? -15.061 0.359 25.214 1.00 58.38 79 SER A O 1
ATOM 664 N N . GLU A 1 80 ? -14.697 0.807 23.046 1.00 53.44 80 GLU A N 1
ATOM 665 C CA . GLU A 1 80 ? -15.385 -0.361 22.500 1.00 53.44 80 GLU A CA 1
ATOM 666 C C . GLU A 1 80 ? -14.422 -1.114 21.580 1.00 53.44 80 GLU A C 1
ATOM 668 O O . GLU A 1 80 ? -14.262 -0.790 20.404 1.00 53.44 80 GLU A O 1
ATOM 673 N N . PHE A 1 81 ? -13.737 -2.113 22.138 1.00 53.78 81 PHE A N 1
ATOM 674 C CA . PHE A 1 81 ? -12.860 -3.002 21.386 1.00 53.78 81 PHE A CA 1
ATOM 675 C C . PHE A 1 81 ? -13.405 -4.426 21.437 1.00 53.78 81 PHE A C 1
ATOM 677 O O . PHE A 1 81 ? -13.522 -5.024 22.507 1.00 53.78 81 PHE A O 1
ATOM 684 N N . ILE A 1 82 ? -13.721 -4.975 20.266 1.00 53.19 82 ILE A N 1
ATOM 685 C CA . ILE A 1 82 ? -14.063 -6.386 20.096 1.00 53.19 82 ILE A CA 1
ATOM 686 C C . ILE A 1 82 ? -12.942 -7.014 19.271 1.00 53.19 82 ILE A C 1
ATOM 688 O O . ILE A 1 82 ? -12.828 -6.780 18.069 1.00 53.19 82 ILE A O 1
ATOM 692 N N . MET A 1 83 ? -12.091 -7.798 19.933 1.00 53.75 83 MET A N 1
ATOM 693 C CA . MET A 1 83 ? -11.084 -8.616 19.265 1.00 53.75 83 MET A CA 1
ATOM 694 C C . MET A 1 83 ? -11.718 -9.942 18.864 1.00 53.75 83 MET A C 1
ATOM 696 O O . MET A 1 83 ? -11.874 -10.833 19.696 1.00 53.75 83 MET A O 1
ATOM 700 N N . ASP A 1 84 ? -12.083 -10.079 17.594 1.00 49.66 84 ASP A N 1
ATOM 701 C CA . ASP A 1 84 ? -12.519 -11.365 17.062 1.00 49.66 84 ASP A CA 1
ATOM 702 C C . ASP A 1 84 ? -11.293 -12.222 16.708 1.00 49.66 84 ASP A C 1
ATOM 704 O O . ASP A 1 84 ? -10.674 -12.073 15.653 1.00 49.66 84 ASP A O 1
ATOM 708 N N . THR A 1 85 ? -10.917 -13.111 17.628 1.00 54.84 85 THR A N 1
ATOM 709 C CA . THR A 1 85 ? -9.868 -14.119 17.421 1.00 54.84 85 THR A CA 1
ATOM 710 C C . THR A 1 85 ? -10.393 -15.396 16.754 1.00 54.84 85 THR A C 1
ATOM 712 O O . THR A 1 85 ? -9.590 -16.251 16.372 1.00 54.84 85 THR A O 1
ATOM 715 N N . GLU A 1 86 ? -11.712 -15.536 16.573 1.00 53.25 86 GLU A N 1
ATOM 716 C CA . GLU A 1 86 ? -12.363 -16.737 16.031 1.00 53.25 86 GLU A CA 1
ATOM 717 C C . GLU A 1 86 ? -12.613 -16.668 14.514 1.00 53.25 86 GLU A C 1
ATOM 719 O O . GLU A 1 86 ? -12.819 -17.700 13.869 1.00 53.25 86 GLU A O 1
ATOM 724 N N . SER A 1 87 ? -12.493 -15.485 13.904 1.00 47.88 87 SER A N 1
ATOM 725 C CA . SER A 1 87 ? -12.678 -15.235 12.463 1.00 47.88 87 SER A CA 1
ATOM 726 C C . SER A 1 87 ? -11.741 -16.003 11.499 1.00 47.88 87 SER A C 1
ATOM 728 O O . SER A 1 87 ? -11.868 -15.897 10.274 1.00 47.88 87 SER A O 1
ATOM 730 N N . ILE A 1 88 ? -10.831 -16.855 11.984 1.00 45.44 88 ILE A N 1
ATOM 731 C CA . ILE A 1 88 ? -9.988 -17.733 11.152 1.00 45.44 88 ILE A CA 1
ATOM 732 C C . ILE A 1 88 ? -10.775 -18.992 10.736 1.00 45.44 88 ILE A C 1
ATOM 734 O O . ILE A 1 88 ? -10.379 -20.113 11.035 1.00 45.44 88 ILE A O 1
ATOM 738 N N . ASN A 1 89 ? -11.906 -18.841 10.041 1.00 44.66 89 ASN A N 1
ATOM 739 C CA . ASN A 1 89 ? -12.591 -19.979 9.402 1.00 44.66 89 ASN A CA 1
ATOM 740 C C . ASN A 1 89 ? -13.435 -19.633 8.163 1.00 44.66 89 ASN A C 1
ATOM 742 O O . ASN A 1 89 ? -14.182 -20.483 7.683 1.00 44.66 89 ASN A O 1
ATOM 746 N N . ILE A 1 90 ? -13.264 -18.451 7.555 1.00 47.16 90 ILE A N 1
ATOM 747 C CA . ILE A 1 90 ? -14.027 -18.059 6.347 1.00 47.16 90 ILE A CA 1
ATOM 748 C C . ILE A 1 90 ? -13.753 -18.996 5.142 1.00 47.16 90 ILE A C 1
ATOM 750 O O . ILE A 1 90 ? -14.547 -19.059 4.210 1.00 47.16 90 ILE A O 1
ATOM 754 N N . TYR A 1 91 ? -12.693 -19.818 5.187 1.00 45.84 91 TYR A N 1
ATOM 755 C CA . TYR A 1 91 ? -12.381 -20.816 4.149 1.00 45.84 91 TYR A CA 1
ATOM 756 C C . TYR A 1 91 ? -12.550 -22.285 4.570 1.00 45.84 91 TYR A C 1
ATOM 758 O O . TYR A 1 91 ? -12.135 -23.175 3.828 1.00 45.84 91 TYR A O 1
ATOM 766 N N . LYS A 1 92 ? -13.155 -22.592 5.726 1.00 47.69 92 LYS A N 1
ATOM 767 C CA . LYS A 1 92 ? -13.381 -23.989 6.147 1.00 47.69 92 LYS A CA 1
ATOM 768 C C . LYS A 1 92 ? -14.863 -24.323 6.301 1.00 47.69 92 LYS A C 1
ATOM 770 O O . LYS A 1 92 ? -15.332 -24.540 7.412 1.00 47.69 92 LYS A O 1
ATOM 775 N N . ARG A 1 93 ? -15.568 -24.417 5.166 1.00 42.12 93 ARG A N 1
ATOM 776 C CA . ARG A 1 93 ? -16.633 -25.402 4.832 1.00 42.12 93 ARG A CA 1
ATOM 777 C C . ARG A 1 93 ? -17.337 -24.942 3.540 1.00 42.12 93 ARG A C 1
ATOM 779 O O . ARG A 1 93 ? -17.660 -23.770 3.424 1.00 42.12 93 ARG A O 1
ATOM 786 N N . LYS A 1 94 ? -17.601 -25.789 2.539 1.00 42.53 94 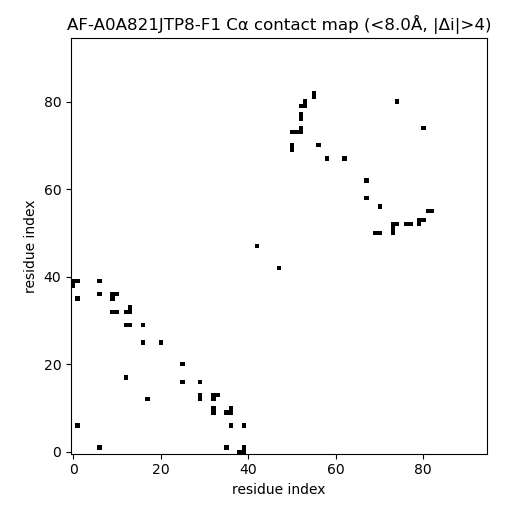LYS A N 1
ATOM 787 C CA . LYS A 1 94 ? -18.036 -27.197 2.604 1.00 42.53 94 LYS A CA 1
ATOM 788 C C . LYS A 1 94 ? -17.514 -28.028 1.415 1.00 42.53 94 LYS A C 1
ATOM 790 O O . LYS A 1 94 ? -17.645 -27.583 0.280 1.00 42.53 94 LYS A O 1
ATOM 795 N N . ASN A 1 95 ? -17.021 -29.236 1.700 1.00 35.09 95 ASN A N 1
ATOM 796 C CA . ASN A 1 95 ? -17.563 -30.448 1.074 1.00 35.09 95 ASN A CA 1
ATOM 797 C C . ASN A 1 95 ? -18.580 -31.016 2.065 1.00 35.09 95 ASN A C 1
ATOM 799 O O . ASN A 1 95 ? -18.268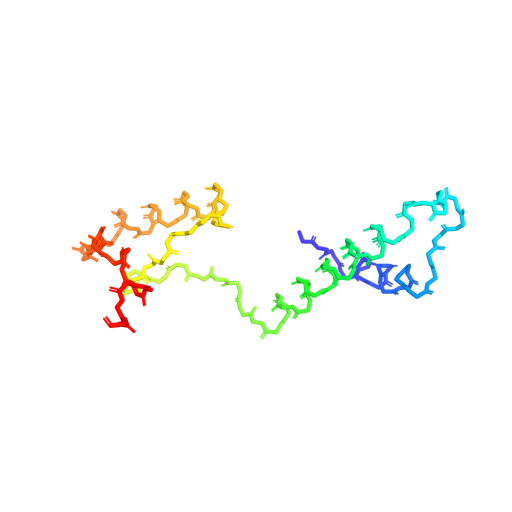 -30.955 3.281 1.00 35.09 95 ASN A O 1
#

Secondary structure (DSSP, 8-state):
---HHHHHHHHHHHHS--TTS-HHHHHHHHHHHHHHHHHHHHHHHS------TTSPP---TT--HHHHHHHHHHHHH-S--------TTTT----

pLDDT: mean 72.36, std 14.25, range [35.09, 89.81]